Protein AF-N6YJ52-F1 (afdb_monomer)

Mean predicted aligned error: 2.67 Å

Foldseek 3Di:
DDQPAQDPVLDDPPHGDDDEPPRPDPSNVVVVVVVVVVVCVVVVHDDDDDDDDPDPVGD

Structure (mmCIF, N/CA/C/O backbone):
data_AF-N6YJ52-F1
#
_entry.id   AF-N6YJ52-F1
#
loop_
_atom_site.group_PDB
_atom_site.id
_atom_site.type_symbol
_atom_site.label_atom_id
_atom_site.label_alt_id
_atom_site.label_comp_id
_atom_site.label_asym_id
_atom_site.label_entity_id
_atom_site.label_seq_id
_atom_site.pdbx_PDB_ins_code
_atom_site.Cartn_x
_atom_site.Cartn_y
_atom_site.Cartn_z
_atom_site.occupancy
_atom_site.B_iso_or_equiv
_atom_site.auth_seq_id
_atom_site.auth_comp_id
_atom_site.auth_asym_id
_atom_site.auth_atom_id
_atom_site.pdbx_PDB_model_num
ATOM 1 N N . MET A 1 1 ? 7.345 -8.560 13.893 1.00 63.69 1 MET A N 1
ATOM 2 C CA . MET A 1 1 ? 8.327 -8.565 12.783 1.00 63.69 1 MET A CA 1
ATOM 3 C C . MET A 1 1 ? 8.553 -7.130 12.343 1.00 63.69 1 MET A C 1
ATOM 5 O O . MET A 1 1 ? 7.590 -6.375 12.312 1.00 63.69 1 MET A O 1
ATOM 9 N N . ARG A 1 2 ? 9.797 -6.723 12.073 1.00 81.25 2 ARG A N 1
ATOM 10 C CA . ARG A 1 2 ? 10.106 -5.362 11.609 1.00 81.25 2 ARG A CA 1
ATOM 11 C C . ARG A 1 2 ? 10.204 -5.392 10.085 1.00 81.25 2 ARG A C 1
ATOM 13 O O . ARG A 1 2 ? 11.054 -6.099 9.554 1.00 81.25 2 ARG A O 1
ATOM 20 N N . HIS A 1 3 ? 9.322 -4.672 9.398 1.00 88.81 3 HIS A N 1
ATOM 21 C CA . HIS A 1 3 ? 9.391 -4.534 7.944 1.00 88.81 3 HIS A CA 1
ATOM 22 C C . HIS A 1 3 ? 10.332 -3.377 7.582 1.00 88.81 3 HIS A C 1
ATOM 24 O O . HIS A 1 3 ? 10.304 -2.356 8.277 1.00 88.81 3 HIS A O 1
ATOM 30 N N . PRO A 1 4 ? 11.157 -3.503 6.527 1.00 92.25 4 PRO A N 1
ATOM 31 C CA . PRO A 1 4 ? 11.893 -2.366 5.987 1.00 92.25 4 PRO A CA 1
ATOM 32 C C . PRO A 1 4 ? 10.931 -1.232 5.624 1.00 92.25 4 PRO A C 1
ATOM 34 O O . PRO A 1 4 ? 9.837 -1.489 5.114 1.00 92.25 4 PRO A O 1
ATOM 37 N N . LEU A 1 5 ? 11.333 0.012 5.890 1.00 93.94 5 LEU A N 1
ATOM 38 C CA . LEU A 1 5 ? 10.527 1.171 5.517 1.00 93.94 5 LEU A CA 1
ATOM 39 C C . LEU A 1 5 ? 10.460 1.278 3.983 1.00 93.94 5 LEU A C 1
ATOM 41 O O . LEU A 1 5 ? 11.509 1.221 3.336 1.00 93.94 5 LEU A O 1
ATOM 45 N N . PRO A 1 6 ? 9.261 1.430 3.390 1.00 96.75 6 PRO A N 1
ATOM 46 C CA . PRO A 1 6 ? 9.130 1.710 1.966 1.00 96.75 6 PRO A CA 1
ATOM 47 C C . PRO A 1 6 ? 9.791 3.042 1.597 1.00 96.75 6 PRO A C 1
ATOM 49 O O . PRO A 1 6 ? 9.875 3.954 2.422 1.00 96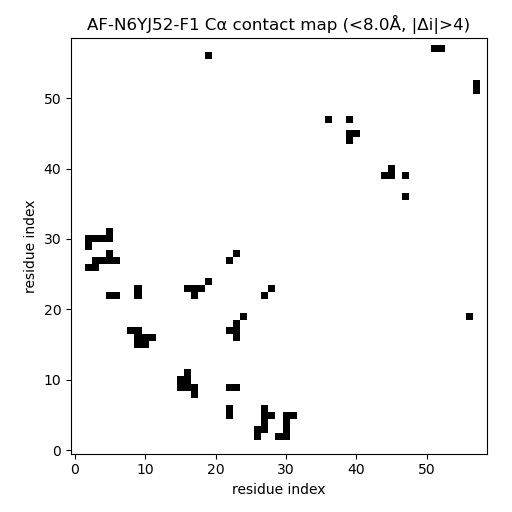.75 6 PRO A O 1
ATOM 52 N N . ALA A 1 7 ? 10.217 3.175 0.340 1.00 97.50 7 ALA A N 1
ATOM 53 C CA . ALA A 1 7 ? 10.760 4.430 -0.166 1.00 97.50 7 ALA A CA 1
ATOM 54 C C . ALA A 1 7 ? 9.729 5.565 -0.033 1.00 97.50 7 ALA A C 1
ATOM 56 O O . ALA A 1 7 ? 8.567 5.399 -0.409 1.00 97.50 7 ALA A O 1
ATOM 57 N N . ALA A 1 8 ? 10.158 6.725 0.473 1.00 97.44 8 ALA A N 1
ATOM 58 C CA . ALA A 1 8 ? 9.271 7.861 0.735 1.00 97.44 8 ALA A CA 1
ATOM 59 C C . ALA A 1 8 ? 8.542 8.346 -0.529 1.00 97.44 8 ALA A C 1
ATOM 61 O O . ALA A 1 8 ? 7.391 8.767 -0.460 1.00 97.44 8 ALA A O 1
ATOM 62 N N . GLU A 1 9 ? 9.177 8.222 -1.696 1.00 97.75 9 GLU A N 1
ATOM 63 C CA . GLU A 1 9 ? 8.578 8.614 -2.969 1.00 97.75 9 GLU A CA 1
ATOM 64 C C . GLU A 1 9 ? 7.323 7.816 -3.340 1.00 97.75 9 GLU A C 1
ATOM 66 O O . GLU A 1 9 ? 6.555 8.285 -4.174 1.00 97.75 9 GLU A O 1
ATOM 71 N N . LEU A 1 10 ? 7.072 6.652 -2.734 1.00 98.00 10 LEU A N 1
ATOM 72 C CA . LEU A 1 10 ? 5.827 5.916 -2.946 1.00 98.00 10 LEU A CA 1
ATOM 73 C C . LEU A 1 10 ? 4.609 6.690 -2.426 1.00 98.00 10 LEU A C 1
ATOM 75 O O . LEU A 1 10 ? 3.524 6.546 -2.985 1.00 98.00 10 LEU A O 1
ATOM 79 N N . PHE A 1 11 ? 4.776 7.506 -1.381 1.00 98.19 11 PHE A N 1
ATOM 80 C CA . PHE A 1 11 ? 3.694 8.210 -0.695 1.00 98.19 11 PHE A CA 1
ATOM 81 C C . PHE A 1 11 ? 3.449 9.567 -1.351 1.00 98.19 11 PHE A C 1
ATOM 83 O O . PHE A 1 11 ? 4.208 10.520 -1.176 1.00 98.19 11 PHE A O 1
ATOM 90 N N . LYS A 1 12 ? 2.387 9.644 -2.150 1.00 97.75 12 LYS A N 1
ATOM 91 C CA . LYS A 1 12 ? 1.949 10.882 -2.796 1.00 97.75 12 LYS A CA 1
ATOM 92 C C . LYS A 1 12 ? 0.928 11.588 -1.903 1.00 97.75 12 LYS A C 1
ATOM 94 O O . LYS A 1 12 ? 0.531 11.075 -0.862 1.00 97.75 12 LYS A O 1
ATOM 99 N N . ALA A 1 13 ? 0.465 12.759 -2.336 1.00 98.00 13 ALA A N 1
ATOM 100 C CA . ALA A 1 13 ? -0.491 13.556 -1.565 1.00 98.00 13 ALA A CA 1
ATOM 101 C C . ALA A 1 13 ? -1.815 12.823 -1.262 1.00 98.00 13 ALA A C 1
ATOM 103 O O . ALA A 1 13 ? -2.428 13.091 -0.233 1.00 98.00 13 ALA A O 1
ATOM 104 N N . TYR A 1 14 ? -2.251 11.914 -2.143 1.00 96.88 14 TYR A N 1
ATOM 105 C CA . TYR A 1 14 ? -3.587 11.302 -2.066 1.00 96.88 14 TYR A CA 1
ATOM 106 C C . TYR A 1 14 ? -3.592 9.771 -2.115 1.00 96.88 14 TYR A C 1
ATOM 108 O O . TYR A 1 14 ? -4.636 9.160 -1.908 1.00 96.88 14 TYR A O 1
ATOM 116 N N . ASP A 1 15 ? -2.459 9.139 -2.417 1.00 98.38 15 ASP A N 1
ATOM 117 C CA . ASP A 1 15 ? -2.362 7.695 -2.616 1.00 98.38 15 ASP A CA 1
ATOM 118 C C . ASP A 1 15 ? -0.907 7.209 -2.531 1.00 98.38 15 ASP A C 1
ATOM 120 O O . ASP A 1 15 ? 0.039 7.985 -2.373 1.00 98.38 15 ASP A O 1
ATOM 124 N N . ILE A 1 16 ? -0.740 5.892 -2.641 1.00 98.31 16 ILE A N 1
ATOM 125 C CA . ILE A 1 16 ? 0.559 5.239 -2.749 1.00 98.31 16 ILE A CA 1
ATOM 126 C C . ILE A 1 16 ? 0.728 4.763 -4.189 1.00 98.31 16 ILE A C 1
ATOM 128 O O . ILE A 1 16 ? -0.071 3.963 -4.678 1.00 98.31 16 ILE A O 1
ATOM 132 N N . ARG A 1 17 ? 1.762 5.246 -4.882 1.00 98.12 17 ARG A N 1
ATOM 133 C CA . ARG A 1 17 ? 2.022 4.917 -6.292 1.00 98.12 17 ARG A CA 1
ATOM 134 C C . ARG A 1 17 ? 3.510 4.749 -6.558 1.00 98.12 17 ARG A C 1
ATOM 136 O O . ARG A 1 17 ? 4.320 5.580 -6.160 1.00 98.12 17 ARG A O 1
ATOM 143 N N . GLY A 1 18 ? 3.846 3.709 -7.312 1.00 97.06 18 GLY A N 1
ATOM 144 C CA . GLY A 1 18 ? 5.201 3.423 -7.765 1.00 97.06 18 GLY A CA 1
ATOM 145 C C . GLY A 1 18 ? 5.206 2.453 -8.938 1.00 97.06 18 GLY A C 1
ATOM 146 O O . GLY A 1 18 ? 4.176 1.867 -9.278 1.00 97.06 18 GLY A O 1
ATOM 147 N N . ILE A 1 19 ? 6.371 2.295 -9.559 1.00 97.69 19 ILE A N 1
ATOM 148 C CA . ILE A 1 19 ? 6.585 1.308 -10.618 1.00 97.69 19 ILE A CA 1
ATOM 149 C C . ILE A 1 19 ? 6.890 -0.045 -9.953 1.00 97.69 19 ILE A C 1
ATOM 151 O O . ILE A 1 19 ? 7.658 -0.119 -8.990 1.00 97.69 19 ILE A O 1
ATOM 155 N N . VAL A 1 20 ? 6.235 -1.101 -10.441 1.00 97.19 20 VAL A N 1
ATOM 156 C CA . VAL A 1 20 ? 6.422 -2.485 -9.970 1.00 97.19 20 VAL A CA 1
ATOM 157 C C . VAL A 1 20 ? 7.853 -2.941 -10.262 1.00 97.19 20 VAL A C 1
ATOM 159 O O . VAL A 1 20 ? 8.440 -2.518 -11.254 1.00 97.19 20 VAL A O 1
ATOM 162 N N . ASP A 1 21 ? 8.412 -3.766 -9.377 1.00 93.50 21 ASP A N 1
ATOM 163 C CA . ASP A 1 21 ? 9.786 -4.300 -9.425 1.00 93.50 21 ASP A CA 1
ATOM 164 C C . ASP A 1 21 ? 10.915 -3.260 -9.345 1.00 93.50 21 ASP A C 1
ATOM 166 O O . ASP A 1 21 ? 12.086 -3.628 -9.296 1.00 93.50 21 ASP A O 1
ATOM 170 N N . THR A 1 22 ? 10.586 -1.970 -9.243 1.00 95.75 22 THR A N 1
ATOM 171 C CA . THR A 1 22 ? 11.552 -0.924 -8.901 1.00 95.75 22 THR A CA 1
ATOM 172 C C . THR A 1 22 ? 11.379 -0.533 -7.438 1.00 95.75 22 THR A C 1
ATOM 174 O O . THR A 1 22 ? 12.045 -1.070 -6.556 1.00 95.75 22 THR A O 1
ATOM 177 N N . VAL A 1 23 ? 10.431 0.350 -7.148 1.00 96.56 23 VAL A N 1
ATOM 178 C CA . VAL A 1 23 ? 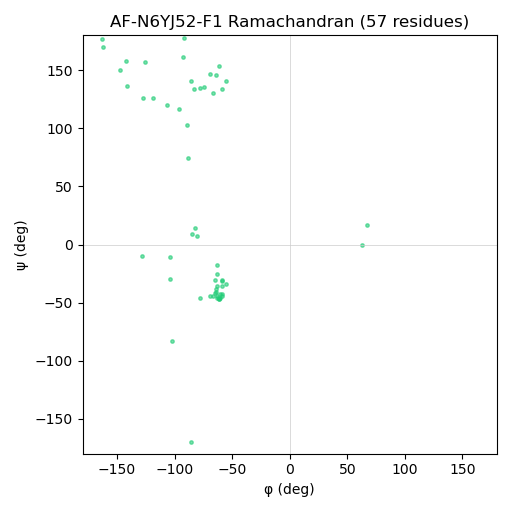10.185 0.885 -5.805 1.00 96.56 23 VAL A CA 1
ATOM 179 C C . 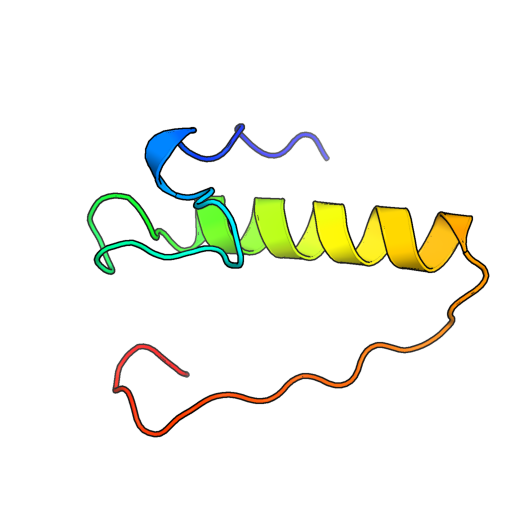VAL A 1 23 ? 8.958 0.257 -5.163 1.00 96.56 23 VAL A C 1
ATOM 181 O O . VAL A 1 23 ? 8.927 0.061 -3.948 1.00 96.56 23 VAL A O 1
ATOM 184 N N . LEU A 1 24 ? 7.973 -0.154 -5.967 1.00 97.56 24 LEU A N 1
ATOM 185 C CA . LEU A 1 24 ? 6.802 -0.888 -5.498 1.00 97.56 24 LEU A CA 1
ATOM 186 C C . LEU A 1 24 ? 7.090 -2.398 -5.512 1.00 97.56 24 LEU A C 1
ATOM 188 O O . LEU A 1 24 ? 6.634 -3.134 -6.384 1.00 97.56 24 LEU A O 1
ATOM 192 N N . THR A 1 25 ? 7.892 -2.851 -4.548 1.00 96.44 25 THR A N 1
ATOM 193 C CA . THR A 1 25 ? 8.319 -4.257 -4.417 1.00 96.44 25 THR A CA 1
ATOM 194 C C . THR A 1 25 ? 7.396 -5.063 -3.492 1.00 96.44 25 THR A C 1
ATOM 196 O O . THR A 1 25 ? 6.739 -4.478 -2.625 1.00 96.44 25 THR A O 1
ATOM 199 N N . PRO A 1 26 ? 7.396 -6.412 -3.552 1.00 95.62 26 PRO A N 1
ATOM 200 C CA . PRO A 1 26 ? 6.634 -7.244 -2.613 1.00 95.62 26 PRO A CA 1
ATOM 201 C C . PRO A 1 26 ? 6.955 -6.966 -1.136 1.00 95.62 26 PRO A C 1
ATOM 203 O O . PRO A 1 26 ? 6.083 -7.046 -0.271 1.00 95.62 26 PRO A O 1
ATOM 206 N N . THR A 1 27 ? 8.207 -6.620 -0.828 1.00 96.12 27 THR A N 1
ATOM 207 C CA . THR A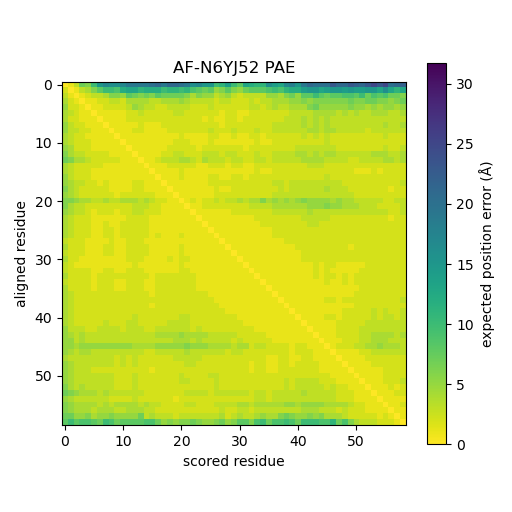 1 27 ? 8.628 -6.244 0.529 1.00 96.12 27 THR A CA 1
ATOM 208 C C . THR A 1 27 ? 8.029 -4.904 0.952 1.00 96.12 27 THR A C 1
ATOM 210 O O . THR A 1 27 ? 7.503 -4.809 2.061 1.00 96.12 27 THR A O 1
ATOM 213 N N . ALA A 1 28 ? 8.042 -3.901 0.068 1.00 96.81 28 ALA A N 1
ATOM 214 C CA . ALA A 1 28 ? 7.417 -2.606 0.325 1.00 96.81 28 ALA A CA 1
ATOM 215 C C . ALA A 1 28 ? 5.893 -2.736 0.499 1.00 96.81 28 ALA A C 1
ATOM 217 O O . ALA A 1 28 ? 5.340 -2.223 1.470 1.00 96.81 28 ALA A O 1
ATOM 218 N N . VAL A 1 29 ? 5.218 -3.487 -0.379 1.00 96.81 29 VAL A N 1
ATOM 219 C CA . VAL A 1 29 ? 3.762 -3.703 -0.312 1.00 96.81 29 VAL A CA 1
ATOM 220 C C . VAL A 1 29 ? 3.359 -4.461 0.957 1.00 96.81 29 VAL A C 1
ATOM 222 O O . VAL A 1 29 ? 2.373 -4.093 1.593 1.00 96.81 29 VAL A O 1
ATOM 225 N N . ARG A 1 30 ? 4.146 -5.452 1.407 1.00 96.81 30 ARG A N 1
ATOM 226 C CA . ARG A 1 30 ? 3.927 -6.098 2.716 1.00 96.81 30 ARG A CA 1
ATOM 227 C C . ARG A 1 30 ? 4.025 -5.104 3.872 1.00 96.81 30 ARG A C 1
ATOM 229 O O . ARG A 1 30 ? 3.160 -5.112 4.743 1.00 96.81 30 ARG A O 1
ATOM 236 N N . ALA A 1 31 ? 5.042 -4.242 3.878 1.00 97.81 31 ALA A N 1
ATOM 237 C CA . ALA A 1 31 ? 5.194 -3.220 4.913 1.00 97.81 31 ALA A CA 1
ATOM 238 C C . ALA A 1 31 ? 3.995 -2.252 4.944 1.00 97.81 31 ALA A C 1
ATOM 240 O O . ALA A 1 31 ? 3.474 -1.956 6.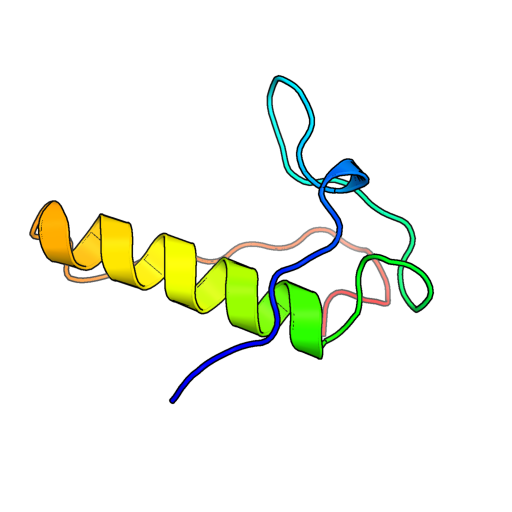017 1.00 97.81 31 ALA A O 1
ATOM 241 N N . ILE A 1 32 ? 3.515 -1.825 3.770 1.00 97.69 32 ILE A N 1
ATOM 242 C CA . ILE A 1 32 ? 2.318 -0.983 3.622 1.00 97.69 32 ILE A CA 1
ATOM 243 C C . ILE A 1 32 ? 1.072 -1.702 4.158 1.00 97.69 32 ILE A C 1
ATOM 245 O O . ILE A 1 32 ? 0.325 -1.123 4.943 1.00 97.69 32 ILE A O 1
ATOM 249 N N . GLY A 1 33 ? 0.867 -2.972 3.798 1.00 97.38 33 GLY A N 1
ATOM 250 C CA . GLY A 1 33 ? -0.253 -3.772 4.301 1.00 97.38 33 GLY A CA 1
ATOM 251 C C . GLY A 1 33 ? -0.247 -3.902 5.828 1.00 97.38 33 GLY A C 1
ATOM 252 O O . GLY A 1 33 ? -1.282 -3.722 6.467 1.00 97.38 33 GLY A O 1
ATOM 253 N N . HIS A 1 34 ? 0.927 -4.124 6.431 1.00 97.19 34 HIS A N 1
ATOM 254 C CA . HIS A 1 34 ? 1.079 -4.132 7.889 1.00 97.19 34 HIS A CA 1
ATOM 255 C C . HIS A 1 34 ? 0.774 -2.772 8.525 1.00 97.19 34 HIS A C 1
ATOM 257 O O . HIS A 1 34 ? 0.123 -2.734 9.569 1.00 97.19 34 HIS A O 1
ATOM 263 N N . ALA A 1 35 ? 1.206 -1.667 7.914 1.00 97.25 35 ALA A N 1
ATOM 264 C CA . ALA A 1 35 ? 0.876 -0.327 8.395 1.00 97.25 35 ALA A CA 1
ATOM 265 C C . ALA A 1 35 ? -0.643 -0.070 8.369 1.00 97.25 35 ALA A C 1
ATOM 267 O O . ALA A 1 35 ? -1.201 0.350 9.381 1.00 97.25 35 ALA A O 1
ATOM 268 N N . ILE A 1 36 ? -1.329 -0.408 7.269 1.00 97.81 36 ILE A N 1
ATOM 269 C CA . ILE A 1 36 ? -2.793 -0.279 7.153 1.00 97.81 36 ILE A CA 1
ATOM 270 C C . ILE A 1 36 ? -3.504 -1.151 8.200 1.00 97.81 36 ILE A C 1
ATOM 272 O O . ILE A 1 36 ? -4.408 -0.677 8.884 1.00 97.81 36 ILE A O 1
ATOM 276 N N . GLY A 1 37 ? -3.080 -2.408 8.367 1.00 97.50 37 GLY A N 1
ATOM 277 C CA . GLY A 1 37 ? -3.643 -3.315 9.372 1.00 97.50 37 GLY A CA 1
ATOM 278 C C . GLY A 1 37 ? -3.430 -2.834 10.810 1.00 97.50 37 GLY A C 1
ATOM 279 O O . GLY A 1 37 ? -4.317 -2.984 11.647 1.00 97.50 37 GLY A O 1
ATOM 280 N N . SER A 1 38 ? -2.283 -2.208 11.090 1.00 97.00 38 SER A N 1
ATOM 281 C CA . SER A 1 38 ? -1.980 -1.644 12.410 1.00 97.00 38 SER A CA 1
ATOM 282 C C . SER A 1 38 ? -2.896 -0.461 12.726 1.00 97.00 38 SER A C 1
ATOM 284 O O . SER A 1 38 ? -3.475 -0.407 13.808 1.00 97.00 38 SER A O 1
ATOM 286 N N . GLU A 1 39 ? -3.098 0.440 11.762 1.00 98.19 39 GLU A N 1
ATOM 287 C CA . GLU A 1 39 ? -4.027 1.566 11.908 1.00 98.19 39 GLU A CA 1
ATOM 288 C C . GLU A 1 39 ? -5.481 1.089 12.054 1.00 98.19 39 GLU A C 1
ATOM 290 O O . GLU A 1 39 ? -6.228 1.582 12.900 1.00 98.19 39 GLU A O 1
ATOM 295 N N . ALA A 1 40 ? -5.885 0.083 11.275 1.00 98.44 40 ALA A N 1
ATOM 296 C CA . ALA A 1 40 ? -7.207 -0.525 11.380 1.00 98.44 40 ALA A CA 1
ATOM 297 C C . ALA A 1 40 ? -7.456 -1.105 12.784 1.00 98.44 40 ALA A C 1
ATOM 299 O O . ALA A 1 40 ? -8.512 -0.854 13.367 1.00 98.44 40 ALA A O 1
ATOM 300 N N . ALA A 1 41 ? -6.470 -1.807 13.356 1.00 98.00 41 ALA A N 1
ATOM 301 C CA . ALA A 1 41 ? -6.552 -2.355 14.708 1.00 98.00 41 ALA A CA 1
ATOM 302 C C . ALA A 1 41 ? -6.686 -1.256 15.776 1.00 98.00 41 ALA A C 1
ATOM 304 O O . ALA A 1 41 ? -7.546 -1.362 16.650 1.00 98.00 41 ALA A O 1
ATOM 305 N N . VAL A 1 42 ? -5.905 -0.172 15.674 1.00 98.50 42 VAL A N 1
ATOM 306 C CA . VAL A 1 42 ? -6.012 1.001 16.567 1.00 98.50 42 VAL A CA 1
ATOM 307 C C . VAL A 1 42 ? -7.414 1.619 16.507 1.00 98.50 42 VAL A C 1
ATOM 309 O O . VAL A 1 42 ? -7.956 2.033 17.529 1.00 98.50 42 VAL A O 1
ATOM 312 N N . ARG A 1 43 ? -8.045 1.619 15.329 1.00 98.50 43 ARG A N 1
ATOM 313 C CA . ARG A 1 43 ? -9.417 2.112 15.113 1.00 98.50 43 ARG A CA 1
ATOM 314 C C . ARG A 1 43 ? -10.514 1.085 15.417 1.00 98.50 43 ARG A C 1
ATOM 316 O O . ARG A 1 43 ? -11.672 1.316 15.064 1.00 98.50 43 ARG A O 1
ATOM 323 N N . GLY A 1 44 ? -10.175 -0.060 16.011 1.00 98.44 44 GLY A N 1
ATOM 324 C CA . GLY A 1 44 ? -11.131 -1.117 16.354 1.00 98.44 44 GLY A CA 1
ATOM 325 C C . GLY A 1 44 ? -11.772 -1.820 15.149 1.00 98.44 44 GLY A C 1
ATOM 326 O O . GLY A 1 44 ? -12.798 -2.486 15.305 1.00 98.44 44 GLY A O 1
ATOM 327 N N . GLN A 1 45 ? -11.197 -1.685 13.951 1.00 98.50 45 GLN A N 1
ATOM 328 C CA . GLN A 1 45 ?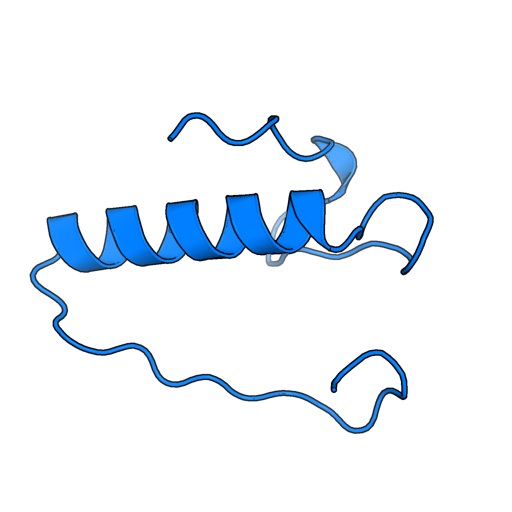 -11.667 -2.379 12.754 1.00 98.50 45 GLN A CA 1
ATOM 329 C C . GLN A 1 45 ? -11.191 -3.832 12.770 1.00 98.50 45 GLN A C 1
ATOM 331 O O . GLN A 1 45 ? -10.029 -4.119 13.049 1.00 98.50 45 GLN A O 1
ATOM 336 N N . ARG A 1 46 ? -12.098 -4.762 12.456 1.00 96.81 46 ARG A N 1
ATOM 337 C CA . ARG A 1 46 ? -11.832 -6.214 12.522 1.00 96.81 46 ARG A CA 1
ATOM 338 C C . ARG A 1 46 ? -11.617 -6.862 11.157 1.00 96.81 46 ARG A C 1
ATOM 340 O O . ARG A 1 46 ? -11.224 -8.020 11.089 1.00 96.81 46 ARG A O 1
ATOM 347 N N . ALA A 1 47 ? -11.910 -6.137 10.082 1.00 97.44 47 ALA A N 1
ATOM 348 C CA . ALA A 1 47 ? -11.793 -6.614 8.715 1.00 97.44 47 ALA A CA 1
ATOM 349 C C . ALA A 1 47 ? -11.414 -5.459 7.783 1.00 97.44 47 ALA A C 1
ATOM 351 O O . ALA A 1 47 ? -11.780 -4.310 8.028 1.00 97.44 47 ALA A O 1
ATOM 352 N N . ILE A 1 48 ? -10.700 -5.785 6.706 1.00 97.94 48 ILE A N 1
ATOM 353 C CA . ILE A 1 48 ? -10.355 -4.866 5.620 1.00 97.94 48 ILE A CA 1
ATOM 354 C C . ILE A 1 48 ? -10.786 -5.529 4.313 1.00 97.94 48 ILE A C 1
ATOM 356 O O . ILE A 1 48 ? -10.396 -6.662 4.033 1.00 97.94 48 ILE A O 1
ATOM 360 N N . ALA A 1 49 ? -11.583 -4.825 3.511 1.00 98.25 49 ALA A N 1
ATOM 361 C CA . ALA A 1 49 ? -11.877 -5.250 2.148 1.00 98.25 49 ALA A CA 1
ATOM 362 C C . ALA A 1 49 ? -10.658 -4.982 1.251 1.00 98.25 49 ALA A C 1
ATOM 364 O O . ALA A 1 49 ? -10.066 -3.905 1.314 1.00 98.25 49 ALA A O 1
ATOM 365 N N . VAL A 1 50 ? -10.296 -5.946 0.402 1.00 97.62 50 VAL A N 1
ATOM 366 C CA . VAL A 1 50 ? -9.180 -5.821 -0.545 1.00 97.62 50 VAL A CA 1
ATOM 367 C C . VAL A 1 50 ? -9.720 -5.943 -1.964 1.00 97.62 50 VAL A C 1
ATOM 369 O O . VAL A 1 50 ? -10.391 -6.917 -2.298 1.00 97.62 50 VAL A O 1
ATOM 372 N N . GLY A 1 51 ? -9.417 -4.951 -2.796 1.00 97.25 51 GLY A N 1
ATOM 373 C CA . GLY A 1 51 ? -9.720 -4.941 -4.223 1.00 97.25 51 GLY A CA 1
ATOM 374 C C . GLY A 1 51 ? -8.457 -4.673 -5.035 1.00 97.25 51 GLY A C 1
ATOM 375 O O . GLY A 1 51 ? -7.494 -4.099 -4.527 1.00 97.25 51 GLY A O 1
ATOM 376 N N . ARG A 1 52 ? -8.461 -5.089 -6.301 1.00 97.19 52 ARG A N 1
ATOM 377 C CA . ARG A 1 52 ? -7.379 -4.822 -7.257 1.00 97.19 52 ARG A CA 1
ATOM 378 C C . ARG A 1 52 ? -7.943 -4.557 -8.647 1.00 97.19 52 ARG A C 1
ATOM 380 O O . ARG A 1 52 ? -9.051 -4.991 -8.954 1.00 97.19 52 ARG A O 1
ATOM 387 N N . ASP A 1 53 ? -7.163 -3.875 -9.477 1.00 97.44 53 ASP A N 1
ATOM 388 C CA . ASP A 1 53 ? -7.494 -3.651 -10.883 1.00 97.44 53 ASP A CA 1
ATOM 389 C C . ASP A 1 53 ? -7.040 -4.831 -11.779 1.00 97.44 53 ASP A C 1
ATOM 391 O O . ASP A 1 53 ? -6.662 -5.912 -11.307 1.00 97.44 53 ASP A O 1
ATOM 395 N N . GLY A 1 54 ? -7.114 -4.625 -13.098 1.00 98.00 54 GLY A N 1
ATOM 396 C CA . GLY A 1 54 ? -6.733 -5.598 -14.126 1.00 98.00 54 GLY A CA 1
ATOM 397 C C . GLY A 1 54 ? -5.236 -5.663 -14.460 1.00 98.00 54 GLY A C 1
ATOM 398 O O . GLY A 1 54 ? -4.883 -6.227 -15.496 1.00 98.00 54 GLY A O 1
ATOM 399 N N . ARG A 1 55 ? -4.336 -5.080 -13.655 1.00 97.06 55 ARG A N 1
ATOM 400 C CA . ARG A 1 55 ? -2.887 -5.166 -13.907 1.00 97.06 55 ARG A CA 1
ATOM 401 C C . ARG A 1 55 ? -2.361 -6.583 -13.690 1.00 97.06 55 ARG A C 1
ATOM 403 O O . ARG A 1 55 ? -2.774 -7.293 -12.777 1.00 97.06 55 ARG A O 1
ATOM 410 N N . ARG A 1 56 ? -1.355 -6.959 -14.489 1.00 96.31 56 ARG A N 1
ATOM 411 C CA . ARG A 1 56 ? -0.670 -8.264 -14.385 1.00 96.31 56 ARG A CA 1
ATOM 412 C C . ARG A 1 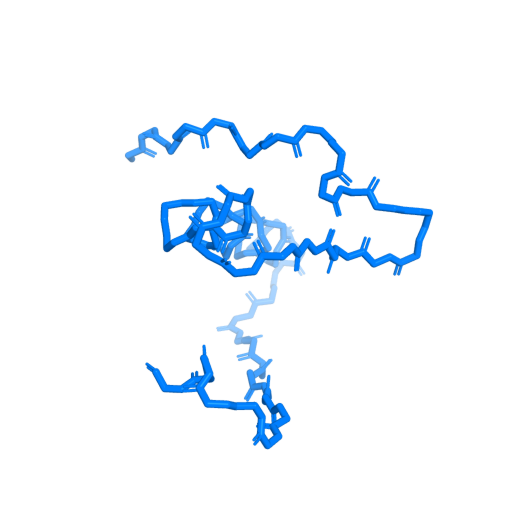56 ? 0.054 -8.475 -13.058 1.00 96.31 56 ARG A C 1
ATOM 414 O O . ARG A 1 56 ? 0.236 -9.611 -12.661 1.00 96.31 56 ARG A O 1
ATOM 421 N N . SER A 1 57 ? 0.446 -7.394 -12.391 1.00 95.12 57 SER A N 1
ATOM 422 C CA . SER A 1 57 ? 1.096 -7.413 -11.078 1.00 95.12 57 SER A CA 1
ATOM 423 C C . SER A 1 57 ? 0.115 -7.574 -9.907 1.00 95.12 57 SER A C 1
ATOM 425 O O . SER A 1 57 ? 0.492 -7.326 -8.768 1.00 95.12 57 SER A O 1
ATOM 427 N N . GLY A 1 58 ? -1.167 -7.830 -10.189 1.00 90.25 58 GLY A N 1
ATOM 428 C CA . GLY A 1 58 ? -2.227 -7.919 -9.187 1.00 90.25 58 GLY A CA 1
ATOM 429 C C . GLY A 1 58 ? -2.269 -9.241 -8.404 1.00 90.25 58 GLY A C 1
ATOM 430 O O . GLY A 1 58 ? -2.474 -9.171 -7.192 1.00 90.25 58 GLY A O 1
ATOM 431 N N . PRO A 1 59 ? -2.169 -10.416 -9.058 1.00 90.69 59 PRO A N 1
ATOM 432 C CA . PRO A 1 59 ? -1.934 -11.705 -8.39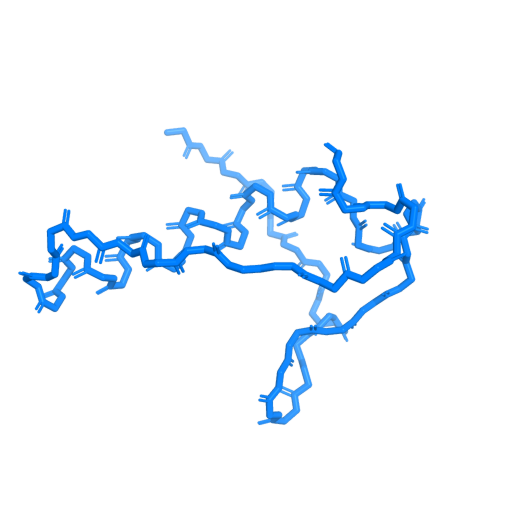5 1.00 90.69 59 PRO A CA 1
ATOM 433 C C . PRO A 1 59 ? -0.507 -11.817 -7.845 1.00 90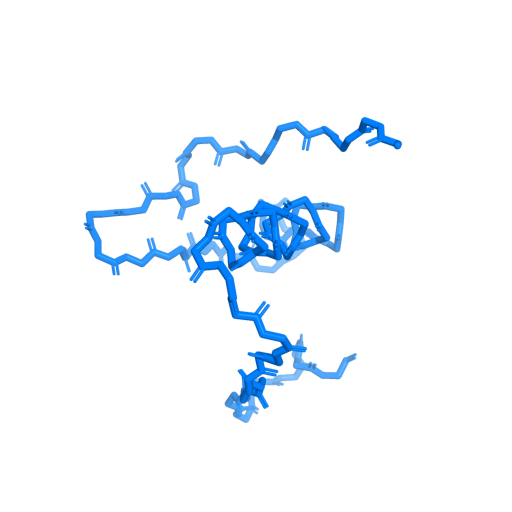.69 59 PRO A C 1
ATOM 435 O O . PRO A 1 59 ? -0.363 -12.383 -6.740 1.00 90.69 59 PRO A O 1
#

InterPro domains:
  IPR005844 Alpha-D-phosphohexomutase, alpha/beta/alpha domain I [PF02878] (9-59)
  IPR016055 Alpha-D-phosphohexomutase, alpha/beta/alpha I/II/III [SSF53738] (8-59)

Radius of gyration: 12.42 Å; Cα contacts (8 Å, |Δi|>4): 39; chains: 1; bounding box: 24×25×31 Å

Solvent-accessible surface area (backbone atoms only — not comparable to full-atom values): 3950 Å² total; per-residue (Å²): 137,88,64,69,80,58,64,70,79,32,60,53,98,88,50,78,55,65,54,73,83,69,70,44,29,76,66,30,52,51,34,51,52,52,52,54,52,51,53,33,48,78,70,70,48,90,77,80,91,84,87,78,74,91,56,87,87,62,124

pLDDT: mean 95.97, std 5.1, range [63.69, 98.5]

Sequence (59 aa):
MRHPLPAAELFKAYDIRGIVDTVLTPTAVRAIGHAIGSEAAVRGQRAIAVGRDGRRSGP

Organism: NCBI:txid1234381

Secondary structure (DSSP, 8-state):
-PPPPPPGGGB-SSSB---BTTTB-HHHHHHHHHHHHHHHHHTT---------S-TT--